Protein AF-A0A5J6GB86-F1 (afdb_monomer)

Solvent-accessible surface area (backbone atoms only — not comparable to full-atom values): 4720 Å² total; per-residue (Å²): 131,88,91,87,58,56,55,63,52,52,52,50,48,49,38,43,71,79,63,64,50,61,93,84,72,50,51,82,43,38,38,71,82,70,68,50,46,74,68,51,39,40,52,47,18,53,49,48,22,68,75,72,71,45,94,50,50,37,67,60,46,59,72,32,38,22,53,50,38,40,51,52,52,41,44,75,75,65,48,83,97

Organism: Streptomyces kanamyceticus (NCBI:txid1967)

Radius of gyration: 11.7 Å; Cα contacts (8 Å, |Δi|>4): 79; chains: 1; bounding box: 29×21×29 Å

pLDDT: mean 82.91, std 12.12, range [38.56, 92.06]

Mean predicted aligned error: 5.45 Å

InterPro domains:
  IPR006162 Phosphopantetheine attachment site [PS00012] (33-48)
  IPR009081 Phosphopantetheine binding ACP domain [PF00550] (11-73)
  IPR009081 Phosphopantetheine binding ACP domain [PS50075] (1-78)
  IPR036736 ACP-like superfamily [G3DSA:1.10.1200.10] (3-78)
  IPR036736 ACP-like superfamily [SSF47336] (9-77)

Nearest PDB structures (foldseek):
  7b2b-assembly1_A  TM=8.525E-01  e=6.220E-03  Xenorhabdus cabanillasii JM26
  8qpy-assembly1_A  TM=8.473E-01  e=7.509E-03  Streptomyces regensis
  7kvw-assembly2_B  TM=8.752E-01  e=2.324E-02  Thermobifida fusca YX
  8h6s-assembly1_C  TM=7.610E-01  e=1.407E-02  Streptomyces halstedii
  8qzi-assembly3_E  TM=8.569E-01  e=6.344E-02  Mycobacterium tuberculosis H37Rv

Secondary structure (DSSP, 8-state):
-----HHHHHHHHHHHHHS-PPTT--TTSBGGGGT--HHHHHHHHHHHHHHHSS---HHHHHHH-BHHHHHHHHHHTT---

Sequence (81 aa):
MPQNSTLSAELMEILTTEYEAPEGTTADTAYDMLGFDSLVLVELAVALTKQFGVQVTDDELQEAGNIAGTIELLRAKGVPA

Structure (mmCIF, N/CA/C/O backbone):
data_AF-A0A5J6GB86-F1
#
_entry.id   AF-A0A5J6GB86-F1
#
loop_
_atom_site.group_PDB
_atom_site.id
_atom_site.type_symbol
_atom_site.label_atom_id
_atom_site.label_alt_id
_atom_site.label_comp_id
_atom_site.label_asym_id
_atom_site.label_entity_id
_atom_site.label_seq_id
_atom_site.pdbx_PDB_ins_code
_atom_site.Cartn_x
_atom_site.Cartn_y
_atom_site.Cartn_z
_atom_site.occupancy
_atom_site.B_iso_or_equiv
_atom_site.auth_seq_id
_atom_site.auth_comp_id
_atom_site.auth_asym_id
_atom_site.auth_atom_id
_atom_site.pdbx_PDB_model_num
ATOM 1 N N . MET A 1 1 ? -16.746 8.094 -19.843 1.00 38.56 1 MET A N 1
ATOM 2 C CA . MET A 1 1 ? -15.875 6.923 -20.099 1.00 38.56 1 MET A CA 1
ATOM 3 C C . MET A 1 1 ? -15.872 6.074 -18.821 1.00 38.56 1 MET A C 1
ATOM 5 O O . MET A 1 1 ? -16.167 6.648 -17.781 1.00 38.56 1 MET A O 1
ATOM 9 N N . PRO A 1 2 ? -15.784 4.736 -18.917 1.00 39.78 2 PRO A N 1
ATOM 10 C CA . PRO A 1 2 ? -16.473 3.781 -18.030 1.00 39.78 2 PRO A CA 1
ATOM 11 C C . PRO A 1 2 ? -15.969 3.770 -16.574 1.00 39.78 2 PRO A C 1
ATOM 13 O O . PRO A 1 2 ? -14.775 3.876 -16.333 1.00 39.78 2 PRO A O 1
ATOM 16 N N . GLN A 1 3 ? -16.905 3.620 -15.628 1.00 45.59 3 GLN A N 1
ATOM 17 C CA . GLN A 1 3 ? -16.753 3.790 -14.170 1.00 45.59 3 GLN A CA 1
ATOM 18 C C . GLN A 1 3 ? -16.473 2.486 -13.379 1.00 45.59 3 GLN A C 1
ATOM 20 O O . GLN A 1 3 ? -16.999 2.328 -12.289 1.00 45.59 3 GLN A O 1
ATOM 25 N N . ASN A 1 4 ? -15.700 1.516 -13.875 1.00 39.00 4 ASN A N 1
ATOM 26 C CA . ASN A 1 4 ? -15.677 0.180 -13.240 1.00 39.00 4 ASN A CA 1
ATOM 27 C C . ASN A 1 4 ? -14.276 -0.320 -12.834 1.00 39.00 4 ASN A C 1
ATOM 29 O O . ASN A 1 4 ? -13.849 -1.323 -13.401 1.00 39.00 4 ASN A O 1
ATOM 33 N N . SER A 1 5 ? -13.589 0.354 -11.890 1.00 50.56 5 SER A N 1
ATOM 34 C CA . SER A 1 5 ? -12.522 -0.168 -10.981 1.00 50.56 5 SER A CA 1
ATOM 35 C C . SER A 1 5 ? -11.912 0.979 -10.137 1.00 50.56 5 SER A C 1
ATOM 37 O O . SER A 1 5 ? -10.789 1.405 -10.395 1.00 50.56 5 SER A O 1
ATOM 39 N N . THR A 1 6 ? -12.645 1.566 -9.189 1.00 66.94 6 THR A N 1
ATOM 40 C CA . THR A 1 6 ? -12.219 2.818 -8.519 1.00 66.94 6 THR A CA 1
ATOM 41 C C . THR A 1 6 ? -10.950 2.642 -7.677 1.00 66.94 6 THR A C 1
ATOM 43 O O . THR A 1 6 ? -10.031 3.449 -7.766 1.00 66.94 6 THR A O 1
ATOM 46 N N . LEU A 1 7 ? -10.837 1.518 -6.971 1.00 78.88 7 LEU A N 1
ATOM 47 C CA . LEU A 1 7 ? -9.729 1.235 -6.051 1.00 78.88 7 LEU A CA 1
ATOM 48 C C . LEU A 1 7 ? -8.351 1.109 -6.733 1.00 78.88 7 LEU A C 1
ATOM 50 O O . LEU A 1 7 ? -7.362 1.646 -6.240 1.00 78.88 7 LEU A O 1
ATOM 54 N N . SER A 1 8 ? -8.270 0.412 -7.872 1.00 81.50 8 SER A N 1
ATOM 55 C CA . SER A 1 8 ? -7.004 0.238 -8.601 1.00 81.50 8 SER A CA 1
ATOM 56 C C . SER A 1 8 ? -6.539 1.520 -9.276 1.00 81.50 8 SER A C 1
ATOM 58 O O . SER A 1 8 ? -5.341 1.789 -9.301 1.00 81.50 8 SER A O 1
ATOM 60 N N . ALA A 1 9 ? -7.476 2.311 -9.802 1.00 81.56 9 ALA A N 1
ATOM 61 C CA . ALA A 1 9 ? -7.179 3.603 -10.400 1.00 81.56 9 ALA A CA 1
ATOM 62 C C . ALA A 1 9 ? -6.685 4.605 -9.348 1.00 81.56 9 ALA A C 1
ATOM 64 O O . ALA A 1 9 ? -5.673 5.252 -9.585 1.00 81.56 9 ALA A O 1
ATOM 65 N N . GLU A 1 10 ? -7.332 4.681 -8.179 1.00 84.25 10 GLU A N 1
ATOM 66 C CA . GLU A 1 10 ? -6.886 5.552 -7.081 1.00 84.25 10 GLU A CA 1
ATOM 67 C C . GLU A 1 10 ? -5.512 5.142 -6.544 1.00 84.25 10 GLU A C 1
ATOM 69 O O . GLU A 1 10 ? -4.636 5.988 -6.378 1.00 84.25 10 GLU A O 1
ATOM 74 N N . LEU A 1 11 ? -5.284 3.842 -6.328 1.00 83.88 11 LEU A N 1
ATOM 75 C CA . LEU A 1 11 ? -3.966 3.340 -5.935 1.00 83.88 11 LEU A CA 1
ATOM 76 C C . LEU A 1 11 ? -2.900 3.691 -6.972 1.00 83.88 11 LEU A C 1
ATOM 78 O O . LEU A 1 11 ? -1.837 4.184 -6.612 1.00 83.88 11 LEU A O 1
ATOM 82 N N . MET A 1 12 ? -3.180 3.452 -8.254 1.00 83.75 12 MET A N 1
ATOM 83 C CA . MET A 1 12 ? -2.255 3.781 -9.334 1.00 83.75 12 MET A CA 1
ATOM 84 C C . MET A 1 12 ? -1.974 5.284 -9.388 1.00 83.75 12 MET A C 1
ATOM 86 O O . MET A 1 12 ? -0.816 5.660 -9.521 1.00 83.75 12 MET A O 1
ATOM 90 N N . GLU A 1 13 ? -2.992 6.127 -9.213 1.00 84.44 13 GLU A N 1
ATOM 91 C CA . GLU A 1 13 ? -2.844 7.582 -9.180 1.00 84.44 13 GLU A CA 1
ATOM 92 C C . GLU A 1 13 ? -1.935 8.033 -8.031 1.00 84.44 13 GLU A C 1
ATOM 94 O O . GLU A 1 13 ? -0.999 8.795 -8.279 1.00 84.44 13 GLU A O 1
ATOM 99 N N . ILE A 1 14 ? -2.139 7.506 -6.815 1.00 85.12 14 ILE A N 1
ATOM 100 C CA . ILE A 1 14 ? -1.277 7.765 -5.648 1.00 85.12 14 ILE A CA 1
ATOM 101 C C . ILE A 1 14 ? 0.163 7.342 -5.953 1.00 85.12 14 ILE A C 1
ATOM 103 O O . ILE A 1 14 ? 1.092 8.112 -5.738 1.00 85.12 14 ILE A O 1
ATOM 107 N N . LEU A 1 15 ? 0.362 6.147 -6.508 1.00 83.06 15 LEU A N 1
ATOM 108 C CA . LEU A 1 15 ? 1.689 5.618 -6.834 1.00 83.06 15 LEU A CA 1
ATOM 109 C C . LEU A 1 15 ? 2.403 6.448 -7.906 1.00 83.06 15 LEU A C 1
ATOM 111 O O . LEU A 1 15 ? 3.603 6.684 -7.809 1.00 83.06 15 LEU A O 1
ATOM 115 N N . THR A 1 16 ? 1.683 6.929 -8.915 1.00 83.00 16 THR A N 1
ATOM 116 C CA . THR A 1 16 ? 2.268 7.797 -9.945 1.00 83.00 16 THR A CA 1
ATOM 117 C C . THR A 1 16 ? 2.49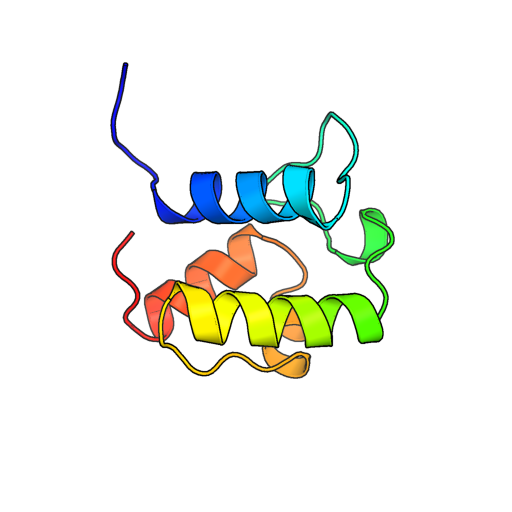3 9.231 -9.471 1.00 83.00 16 THR A C 1
ATOM 119 O O . THR A 1 16 ? 3.457 9.854 -9.899 1.00 83.00 16 THR A O 1
ATOM 122 N N . THR A 1 17 ? 1.629 9.759 -8.600 1.00 82.88 17 THR A N 1
ATOM 123 C CA . THR A 1 17 ? 1.670 11.167 -8.173 1.00 82.88 17 THR A CA 1
ATOM 124 C C . THR A 1 17 ? 2.617 11.380 -7.000 1.00 82.88 17 THR A C 1
ATOM 126 O O . THR A 1 17 ? 3.425 12.301 -7.033 1.00 82.88 17 THR A O 1
ATOM 129 N N . GLU A 1 18 ? 2.533 10.529 -5.978 1.00 83.75 18 GLU A N 1
ATOM 130 C CA . GLU A 1 18 ? 3.314 10.667 -4.743 1.00 83.75 18 GLU A CA 1
ATOM 131 C C . GLU A 1 18 ? 4.652 9.923 -4.822 1.00 83.75 18 GLU A C 1
ATOM 133 O O . GLU A 1 18 ? 5.620 10.334 -4.188 1.00 83.75 18 GLU A O 1
ATOM 138 N N . TYR A 1 19 ? 4.715 8.837 -5.600 1.00 81.62 19 TYR A N 1
ATOM 139 C CA . TYR A 1 19 ? 5.871 7.931 -5.632 1.00 81.62 19 TYR A CA 1
ATOM 140 C C . TYR A 1 19 ? 6.537 7.819 -7.011 1.00 81.62 19 TYR A C 1
ATOM 142 O O . TYR A 1 19 ? 7.424 6.987 -7.185 1.00 81.62 19 TYR A O 1
ATOM 150 N N . GLU A 1 20 ? 6.116 8.637 -7.986 1.00 80.00 20 GLU A N 1
ATOM 151 C CA . GLU A 1 20 ? 6.693 8.715 -9.339 1.00 80.00 20 GLU A CA 1
ATOM 152 C C . GLU A 1 20 ? 6.914 7.337 -9.998 1.00 80.00 20 GLU A C 1
ATOM 154 O O . GLU A 1 20 ? 7.931 7.089 -10.652 1.00 80.00 20 GLU A O 1
ATOM 159 N N . ALA A 1 21 ? 5.962 6.414 -9.810 1.00 79.00 21 ALA A N 1
ATOM 160 C CA . ALA A 1 21 ? 6.075 5.059 -10.339 1.00 79.00 21 ALA A CA 1
ATOM 161 C C . ALA A 1 21 ? 6.301 5.065 -11.871 1.00 79.00 21 ALA A C 1
ATOM 163 O O . ALA A 1 21 ? 5.625 5.807 -12.593 1.00 79.00 21 ALA A O 1
ATOM 164 N N . PRO A 1 22 ? 7.220 4.229 -12.397 1.00 78.00 22 PRO A N 1
ATOM 165 C CA . PRO A 1 22 ? 7.604 4.259 -13.803 1.00 78.00 22 PRO A CA 1
ATOM 166 C C . PRO A 1 22 ? 6.441 3.945 -14.749 1.00 78.00 22 PRO A C 1
ATOM 168 O O . PRO A 1 22 ? 5.563 3.122 -14.461 1.00 78.00 22 PRO A O 1
ATOM 171 N N . GLU A 1 23 ? 6.479 4.568 -15.929 1.00 70.38 23 GLU A N 1
ATOM 172 C CA . GLU A 1 23 ? 5.519 4.322 -17.003 1.00 70.38 23 GLU A CA 1
ATOM 173 C C . GLU A 1 23 ? 5.577 2.844 -17.431 1.00 70.38 23 GLU A C 1
ATOM 175 O O . GLU A 1 23 ? 6.622 2.337 -17.840 1.00 70.38 23 GLU A O 1
ATOM 180 N N . GLY A 1 24 ? 4.451 2.134 -17.312 1.00 72.69 24 GLY A N 1
ATOM 181 C CA . GLY A 1 24 ? 4.374 0.681 -17.519 1.00 72.69 24 GLY A CA 1
ATOM 182 C C . GLY A 1 24 ? 4.199 -0.136 -16.237 1.00 72.69 24 GLY A C 1
ATOM 183 O O . GLY A 1 24 ? 4.071 -1.357 -16.312 1.00 72.69 24 GLY A O 1
ATOM 184 N N . THR A 1 25 ? 4.140 0.518 -15.075 1.00 81.62 25 THR A N 1
ATOM 185 C CA . THR A 1 25 ? 3.677 -0.108 -13.831 1.00 81.62 25 THR A CA 1
ATOM 186 C C . THR A 1 25 ? 2.250 -0.629 -14.002 1.00 81.62 25 THR A C 1
ATOM 188 O O . THR A 1 25 ? 1.364 0.082 -14.471 1.00 81.62 25 THR A O 1
ATOM 191 N N . THR A 1 26 ? 2.024 -1.883 -13.620 1.00 84.50 26 THR A N 1
ATOM 192 C CA . THR A 1 26 ? 0.717 -2.553 -13.673 1.00 84.50 26 THR A CA 1
ATOM 193 C C . THR A 1 26 ? 0.294 -2.995 -12.279 1.00 84.50 26 THR A C 1
ATOM 195 O O . THR A 1 26 ? 1.108 -3.002 -11.357 1.00 84.50 26 THR A O 1
ATOM 198 N N . ALA A 1 27 ? -0.968 -3.400 -12.111 1.00 84.75 27 ALA A N 1
ATOM 199 C CA . ALA A 1 27 ? -1.451 -3.867 -10.814 1.00 84.75 27 ALA A CA 1
ATOM 200 C C . ALA A 1 27 ? -0.700 -5.117 -10.301 1.00 84.75 27 ALA A C 1
ATOM 202 O O . ALA A 1 27 ? -0.538 -5.295 -9.097 1.00 84.75 27 ALA A O 1
ATOM 203 N N . ASP A 1 28 ? -0.198 -5.945 -11.216 1.00 86.25 28 ASP A N 1
ATOM 204 C CA . ASP A 1 28 ? 0.600 -7.138 -10.926 1.00 86.25 28 ASP A CA 1
ATOM 205 C C . ASP A 1 28 ? 2.088 -6.835 -10.685 1.00 86.25 28 ASP A C 1
ATOM 207 O O . ASP A 1 28 ? 2.849 -7.721 -10.290 1.00 86.25 28 ASP A O 1
ATOM 211 N N . THR A 1 29 ? 2.534 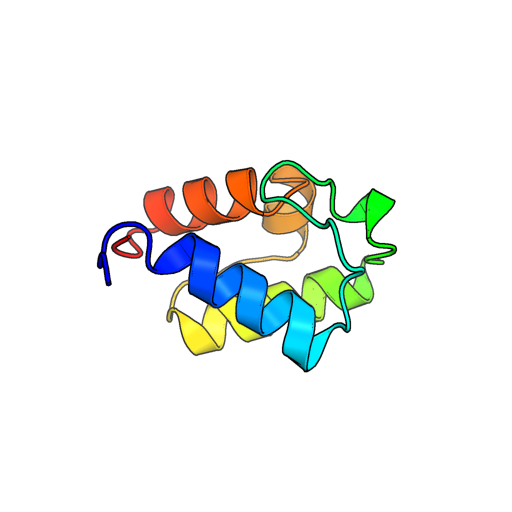-5.597 -10.923 1.00 88.38 29 THR A N 1
ATOM 212 C CA . THR A 1 29 ? 3.933 -5.222 -10.724 1.00 88.38 29 THR A CA 1
ATOM 213 C C . THR A 1 29 ? 4.263 -5.227 -9.235 1.00 88.38 29 THR A C 1
ATOM 215 O O . THR A 1 29 ? 3.623 -4.542 -8.438 1.00 88.38 29 THR A O 1
ATOM 218 N N . ALA A 1 30 ? 5.279 -6.010 -8.869 1.00 88.44 30 ALA A N 1
ATOM 219 C CA . ALA A 1 30 ? 5.749 -6.107 -7.497 1.00 88.44 30 ALA A CA 1
ATOM 220 C C . ALA A 1 30 ? 6.328 -4.778 -7.004 1.00 88.44 30 ALA A C 1
ATOM 222 O O . ALA A 1 30 ? 7.053 -4.114 -7.745 1.00 88.44 30 ALA A O 1
ATOM 223 N N . TYR A 1 31 ? 6.082 -4.441 -5.739 1.00 88.69 31 TYR A N 1
ATOM 224 C CA . TYR A 1 31 ? 6.640 -3.247 -5.097 1.00 88.69 31 TYR A CA 1
ATOM 225 C C . TYR A 1 31 ? 8.172 -3.211 -5.170 1.00 88.69 31 TYR A C 1
ATOM 227 O O . TYR A 1 31 ? 8.756 -2.182 -5.497 1.00 88.69 31 TYR A O 1
ATOM 235 N N . ASP A 1 32 ? 8.815 -4.364 -5.002 1.00 86.62 32 ASP A N 1
ATOM 236 C CA . ASP A 1 32 ? 10.268 -4.516 -5.133 1.00 86.62 32 ASP A CA 1
ATOM 237 C C . ASP A 1 32 ? 10.777 -4.094 -6.531 1.00 86.62 32 ASP A C 1
ATOM 239 O O . ASP A 1 32 ? 11.778 -3.393 -6.656 1.00 86.62 32 ASP A O 1
ATOM 243 N N . MET A 1 33 ? 10.023 -4.408 -7.597 1.00 86.81 33 MET A N 1
ATOM 244 C CA . MET A 1 33 ? 10.354 -3.981 -8.967 1.00 86.81 33 MET A CA 1
ATOM 245 C C . MET A 1 33 ? 10.134 -2.484 -9.207 1.00 86.81 33 MET A C 1
ATOM 247 O O . MET A 1 33 ? 10.737 -1.924 -10.122 1.00 86.81 33 MET A O 1
ATOM 251 N N . LEU A 1 34 ? 9.286 -1.838 -8.405 1.00 84.00 34 LEU A N 1
ATOM 252 C CA . LEU A 1 34 ? 9.075 -0.389 -8.429 1.00 84.00 34 LEU A CA 1
ATOM 253 C C . LEU A 1 34 ? 10.148 0.371 -7.643 1.00 84.00 34 LEU A C 1
ATOM 255 O O . LEU A 1 34 ? 10.160 1.598 -7.676 1.00 84.00 34 LEU A O 1
ATOM 259 N N . GLY A 1 35 ? 11.049 -0.336 -6.952 1.00 84.62 35 GLY A N 1
ATOM 260 C CA . GLY A 1 35 ? 12.021 0.276 -6.049 1.00 84.62 35 GLY A CA 1
ATOM 261 C C . GLY A 1 35 ? 11.382 0.777 -4.755 1.00 84.62 35 GLY A C 1
ATOM 262 O O . GLY A 1 35 ? 11.866 1.736 -4.160 1.00 84.62 35 GLY A O 1
ATOM 263 N N . PHE A 1 36 ? 10.268 0.173 -4.338 1.00 86.88 36 PHE A N 1
ATOM 264 C CA . PHE A 1 36 ? 9.600 0.543 -3.097 1.00 86.88 36 PHE A CA 1
ATOM 265 C C . PHE A 1 36 ? 10.284 -0.154 -1.928 1.00 86.88 36 PHE A C 1
ATOM 267 O O . PHE A 1 36 ? 10.077 -1.341 -1.678 1.00 86.88 36 PHE A O 1
ATOM 274 N N . ASP A 1 37 ? 11.094 0.609 -1.204 1.00 85.75 37 ASP A N 1
ATOM 275 C CA . ASP A 1 37 ? 11.738 0.151 0.020 1.00 85.75 37 ASP A CA 1
ATOM 276 C C . ASP A 1 37 ? 10.745 0.038 1.192 1.00 85.75 37 ASP A C 1
ATOM 278 O O . ASP A 1 37 ? 9.648 0.597 1.175 1.00 85.75 37 ASP A O 1
ATOM 282 N N . SER A 1 38 ? 11.166 -0.624 2.276 1.00 85.81 38 SER A N 1
ATOM 283 C CA . SER A 1 38 ? 10.368 -0.753 3.513 1.00 85.81 38 SER A CA 1
ATOM 284 C C . SER A 1 38 ? 9.809 0.580 4.036 1.00 85.81 38 SER A C 1
ATOM 286 O O . SER A 1 38 ? 8.665 0.635 4.476 1.00 85.81 38 SER A O 1
ATOM 288 N N . LEU A 1 39 ? 10.572 1.676 3.939 1.00 89.12 39 LEU A N 1
ATOM 289 C CA . LEU A 1 39 ? 10.108 3.008 4.342 1.00 89.12 39 LEU A CA 1
ATOM 290 C C . LEU A 1 39 ? 8.946 3.497 3.466 1.00 89.12 39 LEU A C 1
ATOM 292 O O . LEU A 1 39 ? 7.956 4.000 3.990 1.00 89.12 39 LEU A O 1
ATOM 296 N N . VAL A 1 40 ? 9.046 3.286 2.152 1.00 89.12 40 VAL A N 1
ATOM 297 C CA . VAL A 1 40 ? 8.011 3.651 1.178 1.00 89.12 40 VAL A CA 1
ATOM 298 C C . VAL A 1 40 ? 6.731 2.863 1.450 1.00 89.12 40 VAL A C 1
ATOM 300 O O . VAL A 1 40 ? 5.644 3.434 1.421 1.00 89.12 40 VAL A O 1
ATOM 303 N N . LEU A 1 41 ? 6.846 1.574 1.786 1.00 89.56 41 LEU A N 1
ATOM 304 C CA . LEU A 1 41 ? 5.698 0.745 2.164 1.00 89.56 41 LEU A CA 1
ATOM 305 C C . LEU A 1 41 ? 5.028 1.232 3.454 1.00 89.56 41 LEU A C 1
ATOM 307 O O . LEU A 1 41 ? 3.801 1.274 3.514 1.00 89.56 41 LEU A O 1
ATOM 311 N N . VAL A 1 42 ? 5.795 1.661 4.460 1.00 91.88 42 VAL A N 1
ATOM 312 C CA . VAL A 1 42 ? 5.242 2.269 5.684 1.00 91.88 42 VAL A CA 1
ATOM 313 C C . VAL A 1 42 ? 4.481 3.555 5.363 1.00 91.88 42 VAL A C 1
ATOM 315 O O . VAL A 1 42 ? 3.362 3.753 5.842 1.00 91.88 42 VAL A O 1
ATOM 318 N N . GLU A 1 43 ? 5.053 4.432 4.539 1.00 91.19 43 GLU A N 1
ATOM 319 C CA . GLU A 1 43 ? 4.394 5.676 4.129 1.00 91.19 43 GLU A CA 1
ATOM 320 C C . GLU A 1 43 ? 3.125 5.401 3.321 1.00 91.19 43 GLU A C 1
ATOM 322 O O . GLU A 1 43 ? 2.083 6.005 3.592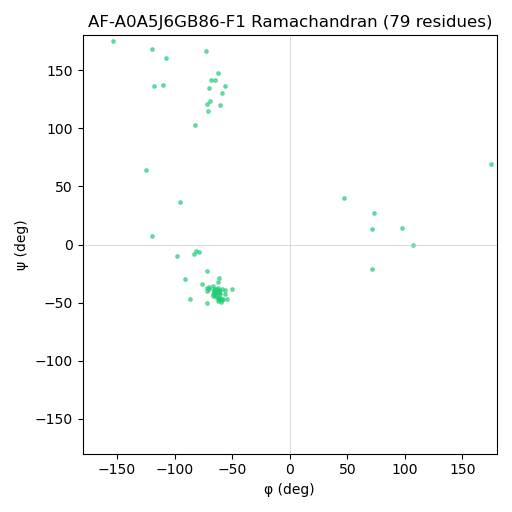 1.00 91.19 43 GLU A O 1
ATOM 327 N N . LEU A 1 44 ? 3.182 4.431 2.405 1.00 89.00 44 LEU A N 1
ATOM 328 C CA . LEU A 1 44 ? 2.037 3.987 1.622 1.00 89.00 44 LEU A CA 1
ATOM 329 C C . LEU A 1 44 ? 0.945 3.432 2.540 1.00 89.00 44 LEU A C 1
ATOM 331 O O . LEU A 1 44 ? -0.201 3.850 2.436 1.00 89.00 44 LEU A O 1
ATOM 335 N N . ALA A 1 45 ? 1.279 2.567 3.499 1.00 90.62 45 ALA A N 1
ATOM 336 C CA . ALA A 1 45 ? 0.325 2.023 4.466 1.00 90.62 45 ALA A CA 1
ATOM 337 C C . ALA A 1 45 ? -0.400 3.131 5.249 1.00 90.62 45 ALA A C 1
ATOM 339 O O . ALA A 1 45 ? -1.626 3.100 5.411 1.00 90.62 45 ALA A O 1
ATOM 340 N N . VAL A 1 46 ? 0.336 4.159 5.684 1.00 90.69 46 VAL A N 1
ATOM 341 C CA . VAL A 1 46 ? -0.232 5.334 6.360 1.00 90.69 46 VAL A CA 1
ATOM 342 C C . VAL A 1 46 ? -1.117 6.151 5.416 1.00 90.69 46 VAL A C 1
ATOM 344 O O . VAL A 1 46 ? -2.194 6.590 5.830 1.00 90.69 46 VAL A O 1
ATOM 347 N N . ALA A 1 47 ? -0.696 6.358 4.167 1.00 89.19 47 ALA A N 1
ATOM 348 C CA . ALA A 1 47 ? -1.472 7.073 3.157 1.00 89.19 47 ALA A CA 1
ATOM 349 C C . ALA A 1 47 ? -2.788 6.346 2.851 1.00 89.19 47 ALA A C 1
ATOM 351 O O . ALA A 1 47 ? -3.854 6.951 2.947 1.00 89.19 47 ALA A O 1
ATOM 352 N N . LEU A 1 48 ? -2.739 5.034 2.608 1.00 87.88 48 LEU A N 1
ATOM 353 C CA . LEU A 1 48 ? -3.914 4.190 2.380 1.00 87.88 48 LEU A CA 1
ATOM 354 C C . LEU A 1 48 ? -4.853 4.194 3.582 1.00 87.88 48 LEU A C 1
ATOM 356 O O . LEU A 1 48 ? -6.064 4.338 3.422 1.00 87.88 48 LEU A O 1
ATOM 360 N N . THR A 1 49 ? -4.301 4.115 4.793 1.00 89.50 49 THR A N 1
ATOM 361 C CA . THR A 1 49 ? -5.103 4.174 6.016 1.00 89.50 49 THR A CA 1
ATOM 362 C C . THR A 1 49 ? -5.843 5.499 6.152 1.00 89.50 49 THR A C 1
ATOM 364 O O . THR A 1 49 ? -7.009 5.520 6.543 1.00 89.50 49 THR A O 1
ATOM 367 N N . LYS A 1 50 ? -5.199 6.614 5.800 1.00 88.50 50 LYS A N 1
ATOM 368 C CA . LYS A 1 50 ? -5.830 7.940 5.810 1.00 88.50 50 LYS A CA 1
ATOM 369 C C . LYS A 1 50 ? -6.849 8.115 4.683 1.00 88.50 50 LYS A C 1
ATOM 371 O O . LYS A 1 50 ? -7.894 8.709 4.926 1.00 88.50 50 LYS A O 1
ATOM 376 N N . GLN A 1 51 ? -6.550 7.606 3.490 1.00 85.56 51 GLN A N 1
ATOM 377 C CA . GLN A 1 51 ? -7.376 7.753 2.292 1.00 85.56 51 GLN A CA 1
ATOM 378 C C . GLN A 1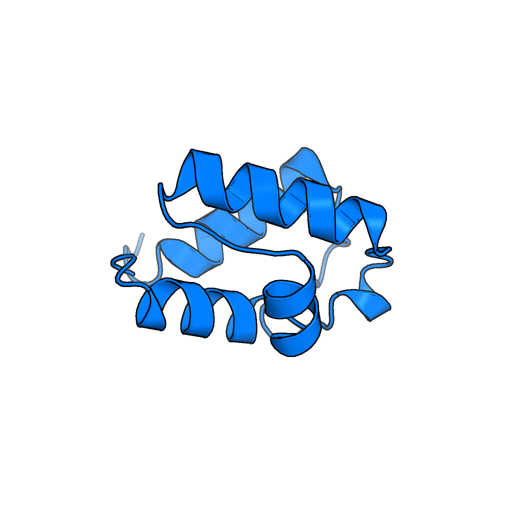 51 ? -8.656 6.912 2.384 1.00 85.56 51 GLN A C 1
ATOM 380 O O . GLN A 1 51 ? -9.756 7.419 2.183 1.00 85.56 51 GLN A O 1
ATOM 385 N N . PHE A 1 52 ? -8.512 5.631 2.728 1.00 84.75 52 PHE A N 1
ATOM 386 C CA . PHE A 1 52 ? -9.602 4.652 2.733 1.00 84.75 52 PHE A CA 1
ATOM 387 C C . PHE A 1 52 ? -10.213 4.434 4.123 1.00 84.75 52 PHE A C 1
ATOM 389 O O . PHE A 1 52 ? -11.247 3.781 4.248 1.00 84.75 52 PHE A O 1
ATOM 396 N N . GLY A 1 53 ? -9.589 4.961 5.181 1.00 86.44 53 GLY A N 1
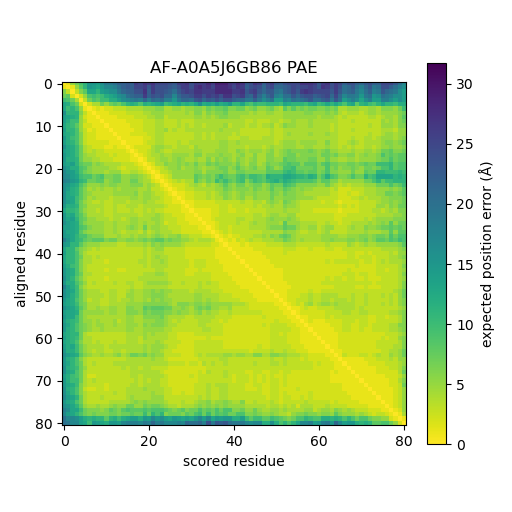ATOM 397 C CA . GLY A 1 53 ? -10.083 4.837 6.554 1.00 86.44 53 GLY A CA 1
ATOM 398 C C . GLY A 1 53 ? -9.945 3.434 7.155 1.00 86.44 53 GLY A C 1
ATOM 399 O O . GLY A 1 53 ? -10.551 3.159 8.191 1.00 86.44 53 GLY A O 1
ATOM 400 N N . VAL A 1 54 ? -9.173 2.542 6.526 1.00 89.75 54 VAL A N 1
ATOM 401 C CA . VAL A 1 54 ? -8.917 1.175 7.008 1.00 89.75 54 VAL A CA 1
ATOM 402 C C . VAL A 1 54 ? -7.482 1.031 7.479 1.00 89.75 54 VAL A C 1
ATOM 404 O O . VAL A 1 54 ? -6.569 1.504 6.824 1.00 89.75 54 VAL A O 1
ATOM 407 N N . GLN A 1 55 ? -7.258 0.360 8.604 1.00 89.25 55 GLN A N 1
ATOM 408 C CA . GLN A 1 55 ? -5.902 0.160 9.107 1.00 89.25 55 GLN A CA 1
ATOM 409 C C . GLN A 1 55 ? -5.146 -0.826 8.209 1.00 89.25 55 GLN A C 1
ATOM 411 O O . GLN A 1 55 ? -5.525 -1.996 8.138 1.00 89.25 55 GLN A O 1
ATOM 416 N N . VAL A 1 56 ? -4.099 -0.342 7.546 1.00 90.62 56 VAL A N 1
ATOM 417 C CA . VAL A 1 56 ? -3.157 -1.125 6.734 1.00 90.62 56 VAL A CA 1
ATOM 418 C C . VAL A 1 56 ? -1.771 -0.989 7.353 1.00 90.62 56 VAL A C 1
ATOM 420 O O . VAL A 1 56 ? -1.391 0.114 7.751 1.00 90.62 56 VAL A O 1
ATOM 423 N N . THR A 1 57 ? -1.028 -2.089 7.452 1.00 91.31 57 THR A N 1
ATOM 424 C CA . THR A 1 57 ? 0.378 -2.077 7.891 1.00 91.31 57 THR A CA 1
ATOM 425 C C . THR A 1 57 ? 1.332 -2.348 6.732 1.00 91.31 57 THR A C 1
ATOM 427 O O . THR A 1 57 ? 0.938 -2.873 5.692 1.00 91.31 57 THR A O 1
ATOM 430 N N . ASP A 1 58 ? 2.599 -1.981 6.909 1.00 90.50 58 ASP A N 1
ATOM 431 C CA . ASP A 1 58 ? 3.668 -2.284 5.958 1.00 90.50 58 ASP A CA 1
ATOM 432 C C . ASP A 1 58 ? 3.867 -3.791 5.775 1.00 90.50 58 ASP A C 1
ATOM 434 O O . ASP A 1 58 ? 3.995 -4.228 4.636 1.00 90.50 58 ASP A O 1
ATOM 438 N N . ASP A 1 59 ? 3.774 -4.589 6.848 1.00 91.00 59 ASP A N 1
ATOM 439 C CA . ASP A 1 59 ? 3.767 -6.056 6.755 1.00 91.00 59 ASP A CA 1
ATOM 440 C C . ASP A 1 59 ? 2.668 -6.562 5.805 1.00 91.00 59 ASP A C 1
ATOM 442 O O . ASP A 1 59 ? 2.947 -7.370 4.924 1.00 91.00 59 ASP A O 1
ATOM 446 N N . GLU A 1 60 ? 1.434 -6.052 5.916 1.00 92.06 60 GLU A N 1
ATOM 447 C CA . GLU A 1 60 ? 0.326 -6.483 5.052 1.00 92.06 60 GLU A CA 1
ATOM 448 C C . GLU A 1 60 ? 0.547 -6.085 3.584 1.00 92.06 60 GLU A C 1
ATOM 450 O O . GLU A 1 60 ? 0.189 -6.837 2.676 1.00 92.06 60 GLU A O 1
ATOM 455 N N . LEU A 1 61 ? 1.151 -4.918 3.330 1.00 90.31 61 LEU A N 1
ATOM 456 C CA . LEU A 1 61 ? 1.530 -4.500 1.975 1.00 90.31 61 LEU A CA 1
ATOM 457 C C . LEU A 1 61 ? 2.685 -5.332 1.418 1.00 90.31 61 LEU A C 1
ATOM 459 O O . LEU A 1 61 ? 2.713 -5.641 0.226 1.00 90.31 61 LEU A O 1
ATOM 463 N N . GLN A 1 62 ? 3.629 -5.709 2.273 1.00 89.44 62 GLN A N 1
ATOM 464 C CA . GLN A 1 62 ? 4.749 -6.558 1.9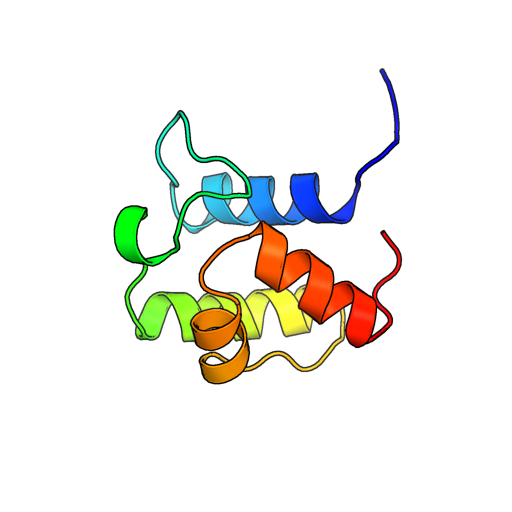04 1.00 89.44 62 GLN A CA 1
ATOM 465 C C . GLN A 1 62 ? 4.284 -7.993 1.615 1.00 89.44 62 GLN A C 1
ATOM 467 O O . GLN A 1 62 ? 4.753 -8.598 0.652 1.00 89.44 62 GLN A O 1
ATOM 472 N N . GLU A 1 63 ? 3.318 -8.512 2.379 1.00 90.75 63 GLU A N 1
ATOM 473 C CA . GLU A 1 63 ? 2.640 -9.784 2.101 1.00 90.75 63 GLU A CA 1
ATOM 474 C C . GLU A 1 63 ? 1.806 -9.724 0.815 1.00 90.75 63 GLU A C 1
ATOM 476 O O . GLU A 1 63 ? 1.809 -10.678 0.035 1.00 90.75 63 GLU A O 1
ATOM 481 N N . ALA A 1 64 ? 1.122 -8.603 0.562 1.00 91.31 64 ALA A N 1
ATOM 482 C CA . ALA A 1 64 ? 0.408 -8.374 -0.690 1.00 91.31 64 ALA A CA 1
ATOM 483 C C . ALA A 1 64 ? 1.356 -8.348 -1.901 1.00 91.31 64 ALA A C 1
ATOM 485 O O . ALA A 1 64 ? 1.002 -8.832 -2.977 1.00 91.31 64 ALA A O 1
ATOM 486 N N . GLY A 1 65 ? 2.552 -7.778 -1.735 1.00 89.06 65 GLY A N 1
ATOM 487 C CA . GLY A 1 65 ? 3.656 -7.792 -2.696 1.00 89.06 65 GLY A CA 1
ATOM 488 C C . GLY A 1 65 ? 3.461 -6.927 -3.947 1.00 89.06 65 GLY A C 1
ATOM 489 O O . GLY A 1 65 ? 4.449 -6.556 -4.579 1.00 89.06 65 GLY A O 1
ATOM 490 N N . ASN A 1 66 ? 2.224 -6.583 -4.308 1.00 90.25 66 ASN A N 1
ATOM 491 C CA . ASN A 1 66 ? 1.861 -5.741 -5.447 1.00 90.25 66 ASN A CA 1
ATOM 492 C C . ASN A 1 66 ? 0.516 -5.022 -5.220 1.00 90.25 66 ASN A C 1
ATOM 494 O O . ASN A 1 66 ? -0.191 -5.256 -4.238 1.00 90.25 66 ASN A O 1
ATOM 498 N N . ILE A 1 67 ? 0.146 -4.146 -6.158 1.00 88.38 67 ILE A N 1
ATOM 499 C CA . ILE A 1 67 ? -1.080 -3.337 -6.084 1.00 88.38 67 ILE A CA 1
ATOM 500 C C . ILE A 1 67 ? -2.331 -4.227 -6.094 1.00 88.38 67 ILE A C 1
ATOM 502 O O . ILE A 1 67 ? -3.274 -3.956 -5.354 1.00 88.38 67 ILE A O 1
ATOM 506 N N . ALA A 1 68 ? -2.353 -5.290 -6.902 1.00 89.31 68 ALA A N 1
ATOM 507 C CA . ALA A 1 68 ? -3.471 -6.229 -6.975 1.00 89.31 68 ALA A CA 1
ATOM 508 C C . ALA A 1 68 ? -3.734 -6.910 -5.621 1.00 89.31 68 ALA A C 1
ATOM 510 O O . ALA A 1 68 ? -4.874 -6.940 -5.159 1.00 89.31 68 ALA A O 1
ATOM 511 N N . GLY A 1 69 ? -2.681 -7.379 -4.949 1.00 91.81 69 GLY A N 1
ATOM 512 C CA . GLY A 1 69 ? -2.751 -7.936 -3.601 1.00 91.81 69 GLY A CA 1
ATOM 513 C C . GLY A 1 69 ? -3.253 -6.911 -2.587 1.00 91.81 69 GLY A C 1
ATOM 514 O O . GLY A 1 69 ? -4.105 -7.227 -1.760 1.00 91.81 69 GLY A O 1
ATOM 515 N N . THR A 1 70 ? -2.804 -5.661 -2.700 1.00 89.81 70 THR A N 1
ATOM 516 C CA . THR A 1 70 ? -3.248 -4.569 -1.824 1.00 89.81 70 THR A CA 1
ATOM 517 C C . THR A 1 70 ? -4.724 -4.240 -2.032 1.00 89.81 70 THR A C 1
ATOM 519 O O . THR A 1 70 ? -5.443 -4.007 -1.065 1.00 89.81 70 THR A O 1
ATOM 522 N N . ILE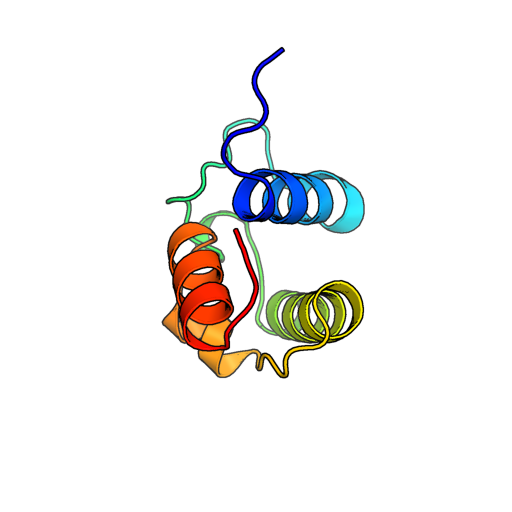 A 1 71 ? -5.228 -4.276 -3.267 1.00 88.81 71 ILE A N 1
ATOM 523 C CA . ILE A 1 71 ? -6.663 -4.112 -3.546 1.00 88.81 71 ILE A CA 1
ATOM 524 C C . ILE A 1 71 ? -7.463 -5.231 -2.882 1.00 88.81 71 ILE A C 1
ATOM 526 O O . ILE A 1 71 ? -8.473 -4.959 -2.235 1.00 88.81 71 ILE A O 1
ATOM 530 N N . GLU A 1 72 ? -7.015 -6.479 -3.008 1.00 89.94 72 GLU A N 1
ATOM 531 C CA . GLU A 1 72 ? -7.688 -7.619 -2.383 1.00 89.94 72 GLU A CA 1
ATOM 532 C C . GLU A 1 72 ? -7.653 -7.522 -0.850 1.00 89.94 72 GLU A C 1
ATOM 534 O O . GLU A 1 72 ? -8.671 -7.773 -0.203 1.00 89.94 72 GLU A O 1
ATOM 539 N N . LEU A 1 73 ? -6.544 -7.053 -0.267 1.00 90.44 73 LEU A N 1
ATOM 540 C CA . LEU A 1 73 ? -6.433 -6.738 1.160 1.00 90.44 73 LEU A CA 1
ATOM 541 C C . LEU A 1 73 ? -7.450 -5.664 1.581 1.00 90.44 73 LEU A C 1
ATOM 543 O O . LEU A 1 73 ? -8.182 -5.840 2.556 1.00 90.44 73 LEU A O 1
ATOM 547 N N . LEU A 1 74 ? -7.530 -4.555 0.843 1.00 88.38 74 LEU A N 1
ATOM 548 C CA . LEU A 1 74 ? -8.461 -3.460 1.127 1.00 88.38 74 LEU A CA 1
ATOM 549 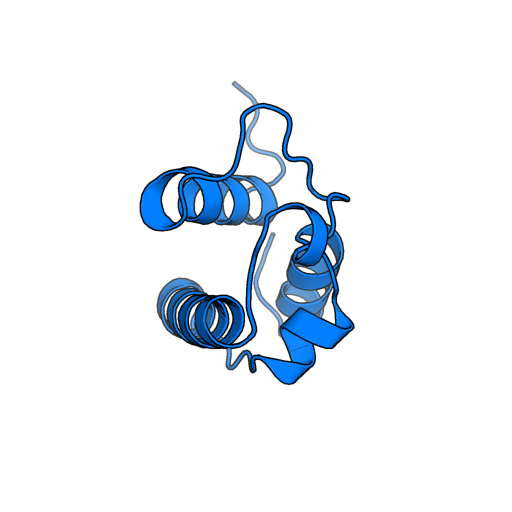C C . LEU A 1 74 ? -9.919 -3.926 1.008 1.00 88.38 74 LEU A C 1
ATOM 551 O O . LEU A 1 74 ? -10.742 -3.616 1.873 1.00 88.38 74 LEU A O 1
ATOM 555 N N . ARG A 1 75 ? -10.240 -4.744 0.002 1.00 87.44 75 ARG A N 1
ATOM 556 C CA . ARG A 1 75 ? -11.569 -5.359 -0.144 1.00 87.44 75 ARG A CA 1
ATOM 557 C C . ARG A 1 75 ? -11.882 -6.318 0.998 1.00 87.44 75 ARG A C 1
ATOM 559 O O . ARG A 1 75 ? -12.995 -6.281 1.517 1.00 87.44 75 ARG A O 1
ATOM 566 N N . ALA A 1 76 ? -10.915 -7.125 1.433 1.00 88.81 76 ALA A N 1
ATOM 567 C CA . ALA A 1 76 ? -11.068 -8.007 2.590 1.00 88.81 76 ALA A CA 1
ATOM 568 C C . ALA A 1 76 ? -11.324 -7.219 3.888 1.00 88.81 76 ALA A C 1
ATOM 570 O O . ALA A 1 76 ? -12.082 -7.672 4.745 1.00 88.81 76 ALA A O 1
ATOM 571 N N . LYS A 1 77 ? -10.758 -6.010 4.006 1.00 86.69 77 LYS A N 1
ATOM 572 C CA . LYS A 1 77 ? -11.009 -5.065 5.109 1.00 86.69 77 LYS A CA 1
ATOM 573 C C . LYS A 1 77 ? -12.331 -4.292 4.981 1.00 86.69 77 LYS A C 1
ATOM 575 O O . LYS A 1 77 ? -12.716 -3.606 5.925 1.00 86.69 77 LYS A O 1
ATOM 580 N N . GLY A 1 78 ? -13.047 -4.423 3.862 1.00 84.19 78 GLY A N 1
ATOM 581 C CA . GLY A 1 78 ? -14.363 -3.817 3.646 1.00 84.19 78 GLY A CA 1
ATOM 582 C C . GLY A 1 78 ? -14.357 -2.493 2.878 1.00 84.19 78 GLY A C 1
ATOM 583 O O . GLY A 1 78 ? -15.379 -1.807 2.880 1.00 84.19 78 GLY A O 1
ATOM 584 N N . VAL A 1 79 ? -13.254 -2.130 2.212 1.00 83.06 79 VAL A N 1
ATOM 585 C CA . VAL A 1 79 ? -13.223 -0.972 1.306 1.00 83.06 79 VAL A CA 1
ATOM 586 C C . VAL A 1 79 ? -14.015 -1.309 0.032 1.00 83.06 79 VAL A C 1
ATOM 588 O O . VAL A 1 79 ? -13.691 -2.294 -0.641 1.00 83.06 79 VAL A O 1
ATOM 591 N N . PRO A 1 80 ? -15.072 -0.546 -0.308 1.00 63.38 80 PRO A N 1
ATOM 592 C CA . PRO A 1 80 ? -15.844 -0.776 -1.525 1.00 63.38 80 PRO A CA 1
ATOM 593 C C . PRO A 1 80 ? -15.026 -0.402 -2.772 1.00 63.38 80 PRO A C 1
ATOM 595 O O . PRO A 1 80 ? -14.376 0.639 -2.797 1.00 63.38 80 PRO A O 1
ATOM 598 N N . ALA A 1 81 ? -15.059 -1.287 -3.777 1.00 54.94 81 ALA A N 1
ATOM 599 C CA . ALA A 1 81 ? -14.338 -1.173 -5.050 1.00 54.94 81 ALA A CA 1
ATOM 600 C C . ALA A 1 81 ? -14.978 -0.210 -6.040 1.00 54.94 81 ALA A C 1
ATOM 602 O O . ALA A 1 81 ? -16.226 -0.129 -6.075 1.00 54.94 81 ALA A O 1
#

Foldseek 3Di:
DDDPDVQLVVLVCCCCPVVVFDDPADQPDFCVNSVQDLVNLQVSQVVCCVVQVFRGHSVQS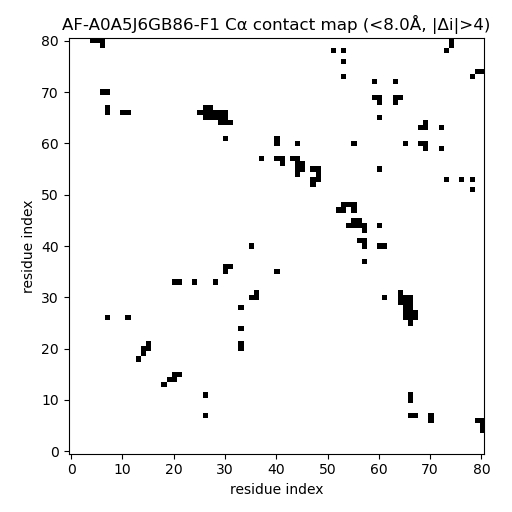VVLRGNVSVSVVSVVRPRDD